Protein AF-K0VMI3-F1 (afdb_monomer)

Structure (mmCIF, N/CA/C/O backbone):
data_AF-K0VMI3-F1
#
_entry.id   AF-K0VMI3-F1
#
loop_
_atom_site.group_PDB
_atom_site.id
_atom_site.type_symbol
_atom_site.label_atom_id
_atom_site.label_alt_id
_atom_site.label_comp_id
_atom_site.label_asym_id
_atom_site.label_entity_id
_atom_site.label_seq_id
_atom_site.pdbx_PDB_ins_code
_atom_site.Cartn_x
_atom_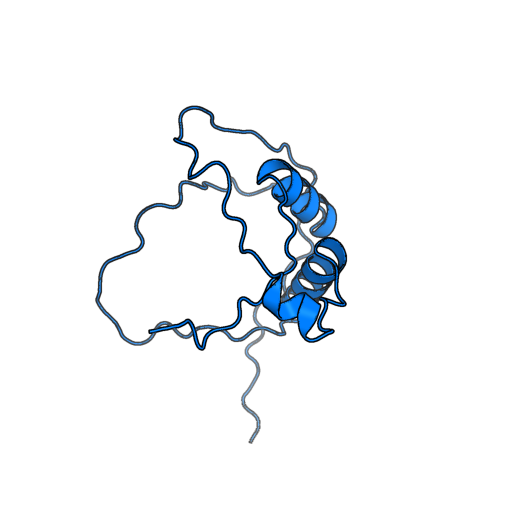site.Cartn_y
_atom_site.Cartn_z
_atom_site.occupancy
_atom_site.B_iso_or_equiv
_atom_site.auth_seq_id
_atom_site.auth_comp_id
_atom_site.auth_asym_id
_atom_site.auth_atom_id
_atom_site.pdbx_PDB_model_num
ATOM 1 N N . SER A 1 1 ? 15.970 15.485 -26.542 1.00 55.75 1 SER A N 1
ATOM 2 C CA . SER A 1 1 ? 16.052 15.307 -25.081 1.00 55.75 1 SER A CA 1
ATOM 3 C C . SER A 1 1 ? 15.133 14.154 -24.746 1.00 55.75 1 SER A C 1
ATOM 5 O O . SER A 1 1 ? 13.953 14.296 -25.027 1.00 55.75 1 SER A O 1
ATOM 7 N N . ALA A 1 2 ? 15.634 12.983 -24.350 1.00 54.59 2 ALA A N 1
ATOM 8 C CA . ALA A 1 2 ? 14.777 11.798 -24.245 1.00 54.59 2 ALA A CA 1
ATOM 9 C C . ALA A 1 2 ? 15.098 11.000 -22.974 1.00 54.59 2 ALA A C 1
ATOM 11 O O . ALA A 1 2 ? 16.172 10.425 -22.844 1.00 54.59 2 ALA A O 1
ATOM 12 N N . GLU A 1 3 ? 14.154 11.074 -22.039 1.00 67.31 3 GLU A N 1
ATOM 13 C CA . GLU A 1 3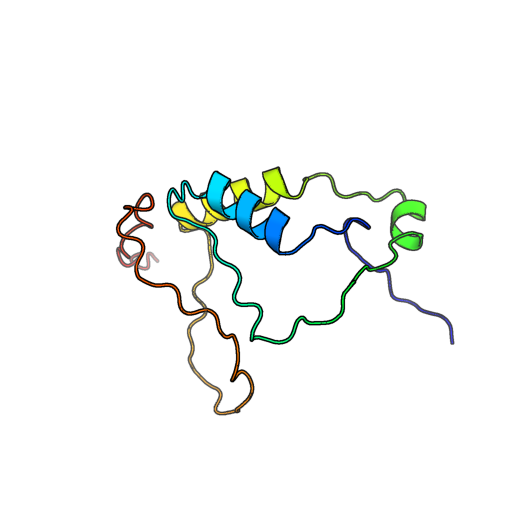 ? 13.999 10.408 -20.741 1.00 67.31 3 GLU A CA 1
ATOM 14 C C . GLU A 1 3 ? 15.011 9.311 -20.355 1.00 67.31 3 GLU A C 1
ATOM 16 O O . GLU A 1 3 ? 14.882 8.130 -20.702 1.00 67.31 3 GLU A O 1
ATOM 21 N N . SER A 1 4 ? 15.984 9.697 -19.524 1.00 84.38 4 SER A N 1
ATOM 22 C CA . SER A 1 4 ? 16.921 8.778 -18.866 1.00 84.38 4 SER A CA 1
ATOM 23 C C . SER A 1 4 ? 16.312 8.028 -17.677 1.00 84.38 4 SER A C 1
ATOM 25 O O . SER A 1 4 ? 16.844 6.990 -17.290 1.00 84.38 4 SER A O 1
ATOM 27 N N . HIS A 1 5 ? 15.205 8.504 -17.097 1.00 89.38 5 HIS A N 1
ATOM 28 C CA . HIS A 1 5 ? 14.589 7.843 -15.948 1.00 89.38 5 HIS A CA 1
ATOM 29 C C . HIS A 1 5 ? 13.810 6.581 -16.352 1.00 89.38 5 HIS A C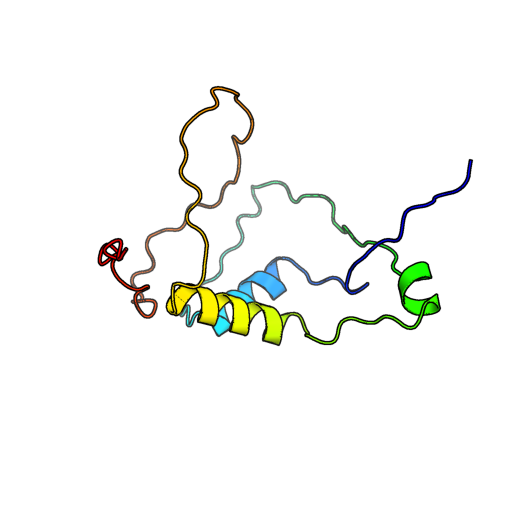 1
ATOM 31 O O . HIS A 1 5 ? 13.412 6.383 -17.507 1.00 89.38 5 HIS A O 1
ATOM 37 N N . VAL A 1 6 ? 13.623 5.696 -15.376 1.00 91.69 6 VAL A N 1
ATOM 38 C CA . VAL A 1 6 ? 12.770 4.510 -15.464 1.00 91.69 6 VAL A CA 1
ATOM 39 C C . VAL A 1 6 ? 11.803 4.583 -14.295 1.00 91.69 6 VAL A C 1
ATOM 41 O O . VAL A 1 6 ? 12.215 4.740 -13.148 1.00 91.69 6 VAL A O 1
ATOM 44 N N . ASN A 1 7 ? 10.517 4.500 -14.603 1.00 93.56 7 ASN A N 1
ATOM 45 C CA . ASN A 1 7 ? 9.463 4.413 -13.608 1.00 93.56 7 ASN A CA 1
ATOM 46 C C . ASN A 1 7 ? 9.561 3.080 -12.865 1.00 93.56 7 ASN A C 1
ATOM 48 O O . ASN A 1 7 ? 9.701 2.046 -13.511 1.00 93.56 7 ASN A O 1
ATOM 52 N N . VAL A 1 8 ? 9.465 3.101 -11.535 1.00 92.94 8 VAL A N 1
ATOM 53 C CA . VAL A 1 8 ? 9.457 1.896 -10.695 1.00 92.94 8 VAL A CA 1
ATOM 54 C C . VAL A 1 8 ? 8.133 1.831 -9.950 1.00 92.94 8 VAL A C 1
ATOM 56 O O . VAL A 1 8 ? 7.794 2.742 -9.199 1.00 92.94 8 VAL A O 1
ATOM 59 N N . GLY A 1 9 ? 7.375 0.766 -10.182 1.00 91.50 9 GLY A N 1
ATOM 60 C CA . GLY A 1 9 ? 6.057 0.557 -9.594 1.00 91.50 9 GLY A CA 1
ATOM 61 C C . GLY A 1 9 ? 5.461 -0.771 -10.046 1.00 91.50 9 GLY A C 1
ATOM 62 O O . GLY A 1 9 ? 6.088 -1.505 -10.808 1.00 91.50 9 GLY A O 1
ATOM 63 N N . SER A 1 10 ? 4.252 -1.074 -9.579 1.00 92.00 10 SER A N 1
ATOM 64 C CA . SER A 1 10 ? 3.524 -2.291 -9.956 1.00 92.00 10 SER A CA 1
ATOM 65 C C . SER A 1 10 ? 2.839 -2.203 -11.319 1.00 92.00 10 SER A C 1
ATOM 67 O O . SER A 1 10 ? 2.571 -3.232 -11.925 1.00 92.00 10 SER A O 1
ATOM 69 N N . GLY A 1 11 ? 2.530 -0.992 -11.797 1.00 90.44 11 GLY A N 1
ATOM 70 C CA . GLY A 1 11 ? 1.668 -0.807 -12.971 1.00 90.44 11 GLY A CA 1
ATOM 71 C C . GLY A 1 11 ? 0.191 -1.121 -12.708 1.00 90.44 11 GLY A C 1
ATOM 72 O O . GLY A 1 11 ? -0.600 -1.153 -13.648 1.00 90.44 11 GLY A O 1
ATOM 73 N N . GLU A 1 12 ? -0.185 -1.319 -11.444 1.00 89.50 12 GLU A N 1
ATOM 74 C CA . GLU A 1 12 ? -1.543 -1.630 -11.000 1.00 89.50 12 GLU A CA 1
ATOM 75 C C . GLU A 1 12 ? -2.052 -0.548 -10.041 1.00 89.50 12 GLU A C 1
ATOM 77 O O . GLU A 1 12 ? -1.286 -0.028 -9.228 1.00 89.50 12 GLU A O 1
ATOM 82 N N . ASP A 1 13 ? -3.353 -0.259 -10.108 1.00 90.50 13 ASP A N 1
ATOM 83 C CA . ASP A 1 13 ? -4.046 0.662 -9.204 1.00 90.50 13 ASP A CA 1
ATOM 84 C C . ASP A 1 13 ? -5.073 -0.084 -8.343 1.00 90.50 13 ASP A C 1
ATOM 86 O O . ASP A 1 13 ? -5.675 -1.071 -8.765 1.00 90.50 13 ASP A O 1
ATOM 90 N N . ILE A 1 14 ? -5.339 0.464 -7.158 1.00 92.88 14 ILE A N 1
ATOM 91 C CA . ILE A 1 14 ? -6.414 0.052 -6.253 1.00 92.88 14 ILE A CA 1
ATOM 92 C C . ILE A 1 14 ? -7.173 1.299 -5.789 1.00 92.88 14 ILE A C 1
ATOM 94 O O . ILE A 1 14 ? -6.573 2.363 -5.607 1.00 92.88 14 ILE A O 1
ATOM 98 N N . SER A 1 15 ? -8.490 1.206 -5.587 1.00 92.50 15 SER A N 1
ATOM 99 C CA . SER A 1 15 ? -9.228 2.344 -5.031 1.00 92.50 15 SER A CA 1
ATOM 100 C C . SER A 1 15 ? -8.860 2.577 -3.562 1.00 92.50 15 SER A C 1
ATOM 102 O O . SER A 1 15 ? -8.537 1.643 -2.824 1.00 92.50 15 SER A O 1
ATOM 104 N N . ILE A 1 16 ? -8.986 3.822 -3.093 1.00 91.75 16 ILE A N 1
ATOM 105 C CA . ILE A 1 16 ? -8.753 4.158 -1.680 1.00 91.75 16 ILE A CA 1
ATOM 106 C C . ILE A 1 16 ? -9.617 3.297 -0.752 1.00 91.75 16 ILE A C 1
ATOM 108 O O . ILE A 1 16 ? -9.116 2.787 0.240 1.00 91.75 16 ILE A O 1
ATOM 112 N N . LEU A 1 17 ? -10.888 3.064 -1.094 1.00 92.06 17 LEU A N 1
ATOM 113 C CA . LEU A 1 17 ? -11.783 2.249 -0.267 1.00 92.06 17 LEU A CA 1
ATOM 114 C C . LEU A 1 17 ? -11.332 0.784 -0.178 1.00 92.06 17 LEU A C 1
ATOM 116 O O . LEU A 1 17 ? -11.424 0.179 0.891 1.00 92.06 17 LEU A O 1
ATOM 120 N N . GLU A 1 18 ? -10.870 0.197 -1.281 1.00 95.38 18 GLU A N 1
ATOM 121 C CA . GLU A 1 18 ? -10.348 -1.173 -1.278 1.00 95.38 18 GLU A CA 1
ATOM 122 C C . GLU A 1 18 ? -9.051 -1.268 -0.476 1.00 95.38 18 GLU A C 1
ATOM 124 O O . GLU A 1 18 ? -8.913 -2.186 0.333 1.00 95.38 18 GLU A O 1
ATOM 129 N N . LEU A 1 19 ? -8.152 -0.288 -0.616 1.00 96.06 19 LEU A N 1
ATOM 130 C CA . LEU A 1 19 ? -6.946 -0.192 0.203 1.00 96.06 19 LEU A CA 1
ATOM 131 C C . LEU A 1 19 ? -7.288 -0.057 1.694 1.00 96.06 19 LEU A C 1
ATOM 133 O O . LEU A 1 19 ? -6.735 -0.788 2.512 1.00 96.06 19 LEU A O 1
ATOM 137 N N . THR A 1 20 ? -8.232 0.816 2.063 1.00 95.81 20 THR A N 1
ATOM 138 C CA . THR A 1 20 ? -8.682 0.969 3.455 1.00 95.81 20 THR A CA 1
ATOM 139 C C . THR A 1 20 ? -9.210 -0.353 4.002 1.00 95.81 20 THR A C 1
ATOM 141 O O . THR A 1 20 ? -8.787 -0.779 5.070 1.00 95.81 20 THR A O 1
ATOM 144 N N . ARG A 1 21 ? -10.074 -1.052 3.255 1.00 96.19 21 ARG A N 1
ATOM 145 C CA . ARG A 1 21 ? -10.605 -2.365 3.661 1.00 96.19 21 ARG A CA 1
ATOM 146 C C . ARG A 1 21 ? -9.509 -3.417 3.815 1.00 96.19 21 ARG A C 1
ATOM 148 O O . ARG A 1 21 ? -9.555 -4.206 4.759 1.00 96.19 21 ARG A O 1
ATOM 155 N N . LEU A 1 22 ? -8.536 -3.436 2.904 1.00 97.56 22 LEU A N 1
ATOM 156 C CA . LEU A 1 22 ? -7.387 -4.336 2.963 1.00 97.56 22 LEU A CA 1
ATOM 157 C C . LEU A 1 22 ? -6.579 -4.105 4.244 1.00 97.56 22 LEU A C 1
ATOM 159 O O . LEU A 1 22 ? -6.335 -5.054 4.989 1.00 97.56 22 LEU A O 1
ATOM 163 N N . VAL A 1 23 ? -6.227 -2.848 4.526 1.00 97.62 23 VAL A N 1
ATOM 164 C CA . VAL A 1 23 ? -5.494 -2.464 5.738 1.00 97.62 23 VAL A CA 1
ATOM 165 C C . VAL A 1 23 ? -6.302 -2.812 6.985 1.00 97.62 23 VAL A C 1
ATOM 167 O O . VAL A 1 23 ? -5.772 -3.490 7.860 1.00 97.62 23 VAL A O 1
ATOM 170 N N . SER A 1 24 ? -7.590 -2.447 7.050 1.00 96.81 24 SER A N 1
ATOM 171 C CA . SER A 1 24 ? -8.474 -2.772 8.179 1.00 96.81 24 SER A CA 1
ATOM 172 C C . SER A 1 24 ? -8.488 -4.268 8.489 1.00 96.81 24 SER A C 1
ATOM 174 O O . SER A 1 24 ? -8.359 -4.657 9.647 1.00 96.81 24 SER A O 1
ATOM 176 N N . LYS A 1 25 ? -8.571 -5.117 7.457 1.00 97.38 25 LYS A N 1
ATOM 177 C CA . LYS A 1 25 ? -8.509 -6.572 7.622 1.00 97.38 25 LYS A CA 1
ATOM 178 C C . LYS A 1 25 ? -7.162 -7.036 8.180 1.00 97.38 25 LYS A C 1
ATOM 180 O O . LYS A 1 25 ? -7.141 -7.905 9.044 1.00 97.38 25 LYS A O 1
ATOM 185 N N . ILE A 1 26 ? -6.055 -6.492 7.675 1.00 97.94 26 ILE A N 1
ATOM 186 C CA . ILE A 1 26 ? -4.697 -6.879 8.088 1.00 97.94 26 ILE A CA 1
ATOM 187 C C . ILE A 1 26 ? -4.424 -6.487 9.544 1.00 97.94 26 ILE A C 1
ATOM 189 O O . ILE A 1 26 ? -3.867 -7.287 10.291 1.00 97.94 26 ILE A O 1
ATOM 193 N N . VAL A 1 27 ? -4.852 -5.294 9.965 1.00 97.25 27 VAL A N 1
ATOM 194 C CA . VAL A 1 27 ? -4.609 -4.793 11.330 1.00 97.25 27 VAL A CA 1
ATOM 195 C C . VAL A 1 27 ? -5.625 -5.296 12.363 1.00 97.25 27 VAL A C 1
ATOM 197 O O . VAL A 1 27 ? -5.485 -5.006 13.549 1.00 97.25 27 VAL A O 1
ATOM 200 N N . GLY A 1 28 ? -6.656 -6.034 11.937 1.00 95.75 28 GLY A N 1
ATOM 201 C CA . GLY A 1 28 ? -7.720 -6.522 12.821 1.00 95.75 28 GLY A CA 1
ATOM 202 C C . GLY A 1 28 ? -8.687 -5.429 13.288 1.00 95.75 28 GLY A C 1
ATOM 203 O O . GLY A 1 28 ? -9.170 -5.472 14.416 1.00 95.75 28 GLY A O 1
ATOM 204 N N . PHE A 1 29 ? -8.956 -4.425 12.451 1.00 95.12 29 PHE A N 1
ATOM 205 C CA . PHE A 1 29 ? -9.942 -3.388 12.748 1.00 95.12 29 PHE A CA 1
ATOM 206 C C . PHE A 1 29 ? -11.368 -3.915 12.535 1.00 95.12 29 PHE A C 1
ATOM 208 O O . PHE A 1 29 ? -11.741 -4.277 11.420 1.00 95.12 29 PHE A O 1
ATOM 215 N N . GLU A 1 30 ? -12.166 -3.913 13.602 1.00 93.50 30 GLU A N 1
ATOM 216 C CA . GLU A 1 30 ? -13.559 -4.396 13.610 1.00 93.50 30 GLU A CA 1
ATOM 217 C C . GLU A 1 30 ? -14.606 -3.267 13.569 1.00 93.50 30 GLU A C 1
ATOM 219 O O . GLU A 1 30 ? -15.804 -3.524 13.666 1.00 93.50 30 GLU A O 1
ATOM 224 N N . GLY A 1 31 ? -14.173 -2.007 13.464 1.00 92.25 31 GLY A N 1
ATOM 225 C CA . GLY A 1 31 ? -15.081 -0.863 13.374 1.00 92.25 31 GLY A CA 1
ATOM 226 C C . GLY A 1 31 ? -15.676 -0.663 11.976 1.00 92.25 31 GLY A C 1
ATOM 227 O O . GLY A 1 31 ? -15.353 -1.369 11.018 1.00 92.25 31 GLY A O 1
ATOM 228 N N . GLU A 1 32 ? -16.534 0.348 11.846 1.00 93.75 32 GLU A N 1
ATOM 229 C CA . GLU A 1 32 ? -17.142 0.722 10.569 1.00 93.75 32 GLU A CA 1
ATOM 230 C C . GLU A 1 32 ? -16.234 1.663 9.762 1.00 93.75 32 GLU A C 1
ATOM 232 O O . GLU A 1 32 ? -15.623 2.584 10.304 1.00 93.75 32 GLU A O 1
ATOM 237 N N . ILE A 1 33 ? -16.160 1.443 8.446 1.00 92.12 33 ILE A N 1
ATOM 238 C CA . ILE A 1 33 ? -15.488 2.349 7.507 1.00 92.12 33 ILE A CA 1
ATOM 239 C C . ILE A 1 33 ? -16.545 3.271 6.894 1.00 92.12 33 ILE A C 1
ATOM 241 O O . ILE A 1 33 ? -17.289 2.858 6.002 1.00 92.12 33 ILE A O 1
ATOM 245 N N . THR A 1 34 ? -16.580 4.529 7.330 1.00 92.31 34 THR A N 1
ATOM 246 C CA . THR A 1 34 ? -17.471 5.564 6.784 1.00 92.31 34 THR A CA 1
ATOM 247 C C . THR A 1 34 ? -16.732 6.477 5.806 1.00 92.31 34 THR A C 1
ATOM 249 O O . THR A 1 34 ? -15.557 6.786 6.001 1.00 92.31 34 THR A O 1
ATOM 252 N N . ARG A 1 35 ? -17.420 6.947 4.760 1.00 88.25 35 ARG A N 1
ATOM 253 C CA . ARG A 1 35 ? -16.881 7.921 3.795 1.00 88.25 35 ARG A CA 1
ATOM 254 C C . ARG A 1 35 ? -17.534 9.276 4.030 1.00 88.25 35 ARG A C 1
ATOM 256 O O . ARG A 1 35 ? -18.757 9.369 3.986 1.00 88.25 35 ARG A O 1
ATOM 263 N N . ASP A 1 36 ? -16.728 10.310 4.230 1.00 88.81 36 ASP A N 1
ATOM 264 C CA . ASP A 1 36 ? -17.213 11.687 4.266 1.00 88.81 36 ASP A CA 1
ATOM 265 C C . ASP A 1 36 ? -17.172 12.283 2.854 1.00 88.81 36 ASP A C 1
ATOM 267 O O . ASP A 1 36 ? -16.127 12.724 2.380 1.00 88.81 36 ASP A O 1
ATOM 271 N N . LEU A 1 37 ? -18.319 12.260 2.172 1.00 88.38 37 LEU A N 1
ATOM 272 C CA . LEU A 1 37 ? -18.458 12.769 0.803 1.00 88.38 37 LEU A CA 1
ATOM 273 C C . LEU A 1 37 ? -18.519 14.303 0.728 1.00 88.38 37 LEU A C 1
ATOM 275 O O . LEU A 1 37 ? -18.615 14.848 -0.369 1.00 88.38 37 LEU A O 1
ATOM 279 N N . SER A 1 38 ? -18.490 15.009 1.865 1.00 91.94 38 SER A N 1
ATOM 280 C CA . SER A 1 38 ? -18.372 16.472 1.867 1.00 91.94 38 SER A CA 1
ATOM 281 C C . SER A 1 38 ? -16.951 16.939 1.534 1.00 91.94 38 SER A C 1
ATOM 283 O O . SER A 1 38 ? -16.756 18.088 1.133 1.00 91.94 38 SER A O 1
ATOM 285 N N . LYS A 1 39 ? -15.960 16.048 1.668 1.00 86.25 39 LYS A N 1
ATOM 286 C CA . LYS A 1 39 ? -14.555 16.327 1.374 1.00 86.25 39 LYS A CA 1
ATOM 287 C C . LYS A 1 39 ? -14.252 16.058 -0.103 1.00 86.25 39 LYS A C 1
ATOM 289 O O . LYS A 1 39 ? -14.744 15.069 -0.648 1.00 86.25 39 LYS A O 1
ATOM 294 N N . PRO A 1 40 ? -13.460 16.917 -0.770 1.00 85.00 40 PRO A N 1
ATOM 295 C CA . PRO A 1 40 ? -13.146 16.736 -2.180 1.00 85.00 40 PRO A CA 1
ATOM 296 C C . PRO A 1 40 ? -12.263 15.503 -2.389 1.00 85.00 40 PRO A C 1
ATOM 298 O O . PRO A 1 40 ? -11.264 15.314 -1.693 1.00 85.00 40 PRO A O 1
ATOM 301 N N . ASP A 1 41 ? -12.600 14.696 -3.392 1.00 83.19 41 ASP A N 1
ATOM 302 C CA . ASP A 1 41 ? -11.709 13.645 -3.876 1.00 83.19 41 ASP A CA 1
ATOM 303 C C . ASP A 1 41 ? -10.525 14.261 -4.646 1.00 83.19 41 ASP A C 1
ATOM 305 O O . ASP A 1 41 ? -10.653 15.279 -5.334 1.00 83.19 41 ASP A O 1
ATOM 309 N N . GLY A 1 42 ? -9.352 13.629 -4.536 1.00 81.00 42 GLY A N 1
ATOM 310 C CA . GLY A 1 42 ? -8.175 13.970 -5.338 1.00 81.00 42 GLY A CA 1
ATOM 311 C C . GLY A 1 42 ? -8.299 13.516 -6.800 1.00 81.00 42 GLY A C 1
ATOM 312 O O . GLY A 1 42 ? -9.369 13.144 -7.278 1.00 81.00 42 GLY A O 1
ATOM 313 N N . THR A 1 43 ? -7.183 13.506 -7.537 1.00 76.00 43 THR A N 1
ATOM 314 C CA . THR A 1 43 ? -7.177 13.033 -8.931 1.00 76.00 43 THR A CA 1
ATOM 315 C C . THR A 1 43 ? -7.683 11.581 -9.019 1.00 76.00 43 THR A C 1
ATOM 317 O O . THR A 1 43 ? -7.110 10.720 -8.350 1.00 76.00 43 THR A O 1
ATOM 320 N N . PRO A 1 44 ? -8.679 11.267 -9.877 1.00 75.62 44 PRO A N 1
ATOM 321 C CA . PRO A 1 44 ? -9.321 9.946 -9.921 1.00 75.62 44 PRO A CA 1
ATOM 322 C C . PRO A 1 44 ? -8.390 8.763 -10.211 1.00 75.62 44 PRO A C 1
ATOM 324 O O . PRO A 1 44 ? -8.725 7.622 -9.901 1.00 75.62 44 PRO A O 1
ATOM 327 N N . ARG A 1 45 ? -7.238 9.015 -10.843 1.00 78.00 45 ARG A N 1
ATOM 328 C CA . ARG A 1 45 ? -6.222 8.004 -11.134 1.00 78.00 45 ARG A CA 1
ATOM 329 C C . ARG A 1 45 ? -4.828 8.611 -11.067 1.00 78.00 45 ARG A C 1
ATOM 331 O O . ARG A 1 45 ? -4.587 9.666 -11.653 1.00 78.00 45 ARG A O 1
ATOM 338 N N . LYS A 1 46 ? -3.903 7.915 -10.410 1.00 77.19 46 LYS A N 1
ATOM 339 C CA . LYS A 1 46 ? -2.481 8.266 -10.371 1.00 77.19 46 LYS A CA 1
ATOM 340 C C . LYS A 1 46 ? -1.642 7.025 -10.679 1.00 77.19 46 LYS A C 1
ATOM 342 O O . LYS A 1 46 ? -0.943 6.513 -9.815 1.00 77.19 46 LYS A O 1
ATOM 347 N N . LEU A 1 47 ? -1.733 6.577 -11.931 1.00 83.06 47 LEU A N 1
ATOM 348 C CA . LEU A 1 47 ? -1.025 5.404 -12.433 1.00 83.06 47 LEU A CA 1
ATOM 349 C C . LEU A 1 47 ? 0.279 5.805 -13.113 1.00 83.06 47 LEU A C 1
ATOM 351 O O . LEU A 1 47 ? 0.301 6.703 -13.956 1.00 83.06 47 LEU A O 1
ATOM 355 N N . LEU A 1 48 ? 1.352 5.096 -12.785 1.00 83.19 48 LEU A N 1
ATOM 356 C CA . LEU A 1 48 ? 2.643 5.235 -13.441 1.00 83.19 48 LEU A CA 1
ATOM 357 C C . LEU A 1 48 ? 2.775 4.154 -14.525 1.00 83.19 48 LEU A C 1
ATOM 359 O O . LEU A 1 48 ? 2.653 2.972 -14.211 1.00 83.19 48 LEU A O 1
ATOM 363 N N . SER A 1 49 ? 3.044 4.525 -15.785 1.00 88.31 49 SER A N 1
ATOM 364 C CA . SER A 1 49 ? 3.401 3.518 -16.802 1.00 88.31 49 SER A CA 1
ATOM 365 C C . SER A 1 49 ? 4.753 2.899 -16.447 1.00 88.31 49 SER A C 1
ATOM 367 O O . SER A 1 49 ? 5.727 3.612 -16.191 1.00 88.31 49 SER A O 1
ATOM 369 N N . VAL A 1 50 ? 4.805 1.569 -16.452 1.00 92.00 50 VAL A N 1
ATOM 370 C CA . VAL A 1 50 ? 5.990 0.757 -16.142 1.00 92.00 50 VAL A CA 1
ATOM 371 C C . VAL A 1 50 ? 6.436 -0.079 -17.345 1.00 92.00 50 VAL A C 1
ATOM 373 O O . VAL A 1 50 ? 7.232 -1.001 -17.200 1.00 92.00 50 VAL A O 1
ATOM 376 N N . ASP A 1 51 ? 5.988 0.269 -18.556 1.00 91.81 51 ASP A N 1
ATOM 377 C CA . ASP A 1 51 ? 6.266 -0.499 -19.781 1.00 91.81 51 ASP A CA 1
ATOM 378 C C . ASP A 1 51 ? 7.773 -0.665 -20.023 1.00 91.81 51 ASP A C 1
ATOM 380 O O . ASP A 1 51 ? 8.258 -1.754 -20.328 1.00 91.81 51 ASP A O 1
ATOM 384 N N . LYS A 1 52 ? 8.541 0.409 -19.794 1.00 92.38 52 LYS A N 1
ATOM 385 C CA . LYS A 1 52 ? 10.009 0.398 -19.885 1.00 92.38 52 LYS A CA 1
ATOM 386 C C . LYS A 1 52 ? 10.642 -0.544 -18.857 1.00 92.38 52 LYS A C 1
ATOM 388 O O . LYS A 1 52 ? 11.625 -1.200 -19.172 1.00 92.38 52 LYS A O 1
ATOM 393 N N . LEU A 1 53 ? 10.092 -0.619 -17.646 1.00 94.12 53 LEU A N 1
ATOM 394 C CA . LEU A 1 53 ? 10.594 -1.483 -16.576 1.00 94.12 53 LEU A CA 1
ATOM 395 C C . LEU A 1 53 ? 10.294 -2.962 -16.863 1.00 94.12 53 LEU A C 1
ATOM 397 O O . LEU A 1 53 ? 11.179 -3.805 -16.723 1.00 94.12 53 LEU A O 1
ATOM 401 N N . HIS A 1 54 ? 9.087 -3.262 -17.348 1.00 92.56 54 HIS A N 1
ATOM 402 C CA . HIS A 1 54 ? 8.701 -4.608 -17.776 1.00 92.56 54 HIS A CA 1
ATOM 403 C C . HIS A 1 54 ? 9.527 -5.088 -18.974 1.00 92.56 54 HIS A C 1
ATOM 405 O O . HIS A 1 54 ? 9.967 -6.236 -18.995 1.00 92.56 54 HIS A O 1
ATOM 411 N N . ALA A 1 55 ? 9.812 -4.209 -19.941 1.00 93.81 55 ALA A N 1
ATOM 412 C CA . ALA A 1 55 ? 10.678 -4.524 -21.079 1.00 93.81 55 ALA A CA 1
ATOM 413 C C . ALA A 1 55 ? 12.123 -4.863 -20.664 1.00 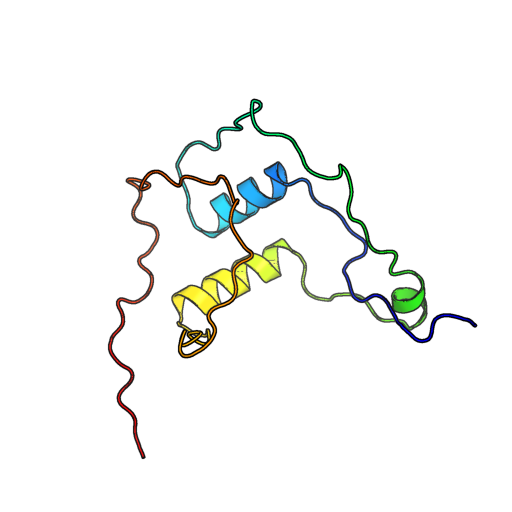93.81 55 ALA A C 1
ATOM 415 O O . ALA A 1 55 ? 12.806 -5.605 -21.366 1.00 93.81 55 ALA A O 1
ATOM 416 N N . LEU A 1 56 ? 12.580 -4.363 -19.511 1.00 95.06 56 LEU A N 1
ATOM 417 C CA . LEU A 1 56 ? 13.866 -4.730 -18.906 1.00 95.06 56 LEU A CA 1
ATOM 418 C C . LEU A 1 56 ? 13.814 -6.071 -18.148 1.00 95.06 56 LEU A C 1
ATOM 420 O O . LEU A 1 56 ? 14.811 -6.476 -17.554 1.00 95.06 56 LEU A O 1
ATOM 424 N N . GLY A 1 57 ? 12.672 -6.767 -18.157 1.00 95.69 57 GLY A N 1
ATOM 425 C CA . GLY A 1 57 ? 12.483 -8.062 -17.501 1.00 95.69 57 GLY A CA 1
ATOM 426 C C . GLY A 1 57 ? 12.260 -7.973 -15.991 1.00 95.69 57 GLY A C 1
ATOM 427 O O . GLY A 1 57 ? 12.298 -8.996 -15.308 1.00 95.69 57 GLY A O 1
ATOM 428 N N . TRP A 1 58 ? 12.038 -6.771 -15.452 1.00 95.38 58 TRP A N 1
ATOM 429 C CA . TRP A 1 58 ? 11.745 -6.588 -14.036 1.00 95.38 58 TRP A CA 1
ATOM 430 C C . TRP A 1 58 ? 10.237 -6.574 -13.789 1.00 95.38 58 TRP A C 1
ATOM 432 O O . TRP A 1 58 ? 9.479 -5.950 -14.526 1.00 95.38 58 TRP A O 1
ATOM 442 N N . SER A 1 59 ? 9.812 -7.234 -12.715 1.00 93.19 59 SER A N 1
ATOM 443 C CA . SER A 1 59 ? 8.450 -7.181 -12.178 1.00 93.19 59 SER A CA 1
ATOM 444 C C . SER A 1 59 ? 8.502 -7.237 -10.646 1.00 93.19 59 SER A C 1
ATOM 446 O O . SER A 1 59 ? 9.442 -7.829 -10.091 1.00 93.19 59 SER A O 1
ATOM 448 N N . PRO A 1 60 ? 7.538 -6.616 -9.939 1.00 93.94 60 PRO A N 1
ATOM 449 C CA . PRO A 1 60 ? 7.458 -6.734 -8.490 1.00 93.94 60 PRO A CA 1
ATOM 450 C C . PRO A 1 60 ? 7.180 -8.192 -8.107 1.00 93.94 60 PRO A C 1
ATOM 452 O O . PRO A 1 60 ? 6.403 -8.884 -8.760 1.00 93.94 60 PRO A O 1
ATOM 455 N N . LYS A 1 61 ? 7.825 -8.662 -7.037 1.00 95.88 61 LYS A N 1
ATOM 456 C CA . LYS A 1 61 ? 7.650 -10.035 -6.530 1.00 95.88 61 LYS A CA 1
ATOM 457 C C . LYS A 1 61 ? 6.688 -10.137 -5.353 1.00 95.88 61 LYS A C 1
ATOM 459 O O . LYS A 1 61 ? 6.238 -11.232 -5.052 1.00 95.88 61 LYS A O 1
ATOM 464 N N . ILE A 1 62 ? 6.445 -9.013 -4.687 1.00 96.06 62 ILE A N 1
ATOM 465 C CA . ILE A 1 62 ? 5.616 -8.902 -3.491 1.00 96.06 62 ILE A CA 1
ATOM 466 C C . ILE A 1 62 ? 4.341 -8.188 -3.917 1.00 96.06 62 ILE A C 1
ATOM 468 O O . ILE A 1 62 ? 4.415 -7.090 -4.480 1.00 96.06 62 ILE A O 1
ATOM 472 N N . ASP A 1 63 ? 3.191 -8.809 -3.673 1.00 95.75 63 ASP A N 1
ATOM 473 C CA . ASP A 1 63 ? 1.903 -8.173 -3.939 1.00 95.75 63 ASP A CA 1
ATOM 474 C C . ASP A 1 63 ? 1.538 -7.153 -2.843 1.00 95.75 63 ASP A C 1
ATOM 476 O O . ASP A 1 63 ? 2.146 -7.097 -1.770 1.00 95.75 63 ASP A O 1
ATOM 480 N N . LEU A 1 64 ? 0.535 -6.310 -3.103 1.00 96.38 64 LEU A N 1
ATOM 481 C CA . LEU A 1 64 ? 0.143 -5.258 -2.160 1.00 96.38 64 LEU A CA 1
ATOM 482 C C . LEU A 1 64 ? -0.297 -5.817 -0.796 1.00 96.38 64 LEU A C 1
ATOM 484 O O . LEU A 1 64 ? -0.015 -5.216 0.238 1.00 96.38 64 LEU A O 1
ATOM 488 N N . LYS A 1 65 ? -1.002 -6.950 -0.769 1.00 97.06 65 LYS A N 1
ATOM 489 C CA . LYS A 1 65 ? -1.521 -7.538 0.469 1.00 97.06 65 LYS A CA 1
ATOM 490 C C . LYS A 1 65 ? -0.388 -8.114 1.313 1.00 97.06 65 LYS A C 1
ATOM 492 O O . LYS A 1 65 ? -0.375 -7.886 2.521 1.00 97.06 65 LYS A O 1
ATOM 497 N N . GLU A 1 66 ? 0.524 -8.851 0.690 1.00 97.88 66 GLU A N 1
ATOM 498 C CA . GLU A 1 66 ? 1.732 -9.387 1.314 1.00 97.88 66 GLU A CA 1
ATOM 499 C C . GLU A 1 66 ? 2.595 -8.246 1.858 1.00 97.88 66 GLU A C 1
ATOM 501 O O . GLU A 1 66 ? 2.910 -8.230 3.046 1.00 97.88 66 GLU A O 1
ATOM 506 N N . GLY A 1 67 ? 2.864 -7.226 1.038 1.00 97.38 67 GLY A N 1
ATOM 507 C CA . GLY A 1 67 ? 3.663 -6.070 1.440 1.00 97.38 67 GLY A CA 1
ATOM 508 C C . GLY A 1 67 ? 3.070 -5.300 2.624 1.00 97.38 67 GLY A C 1
ATOM 509 O O . GLY A 1 67 ? 3.798 -4.931 3.543 1.00 97.38 67 GLY A O 1
ATOM 510 N N . VAL A 1 68 ? 1.748 -5.087 2.654 1.00 97.94 68 VAL A N 1
ATOM 511 C CA . VAL A 1 68 ? 1.078 -4.416 3.785 1.00 97.94 68 VAL A CA 1
ATOM 512 C C . VAL A 1 68 ? 1.104 -5.283 5.049 1.00 97.94 68 VAL A C 1
ATOM 514 O O . VAL A 1 68 ? 1.312 -4.754 6.141 1.00 97.94 68 VAL A O 1
ATOM 517 N N . ALA A 1 69 ? 0.917 -6.601 4.929 1.00 98.12 69 ALA A N 1
ATOM 518 C CA . ALA A 1 69 ? 0.988 -7.514 6.070 1.00 98.12 69 ALA A CA 1
ATOM 519 C C . ALA A 1 69 ? 2.396 -7.555 6.680 1.00 98.12 69 ALA A C 1
ATOM 521 O O . ALA A 1 69 ? 2.545 -7.482 7.902 1.00 98.12 69 ALA A O 1
ATOM 522 N N . ASP A 1 70 ? 3.419 -7.599 5.833 1.00 97.75 70 ASP A N 1
ATOM 523 C CA . ASP A 1 70 ? 4.817 -7.582 6.246 1.00 97.75 70 ASP A CA 1
ATOM 524 C C . ASP A 1 70 ? 5.211 -6.243 6.872 1.00 97.75 70 ASP A C 1
ATOM 526 O O . ASP A 1 70 ? 5.850 -6.226 7.923 1.00 97.75 70 ASP A O 1
ATOM 530 N N . ALA A 1 71 ? 4.768 -5.121 6.295 1.00 96.69 71 ALA A N 1
ATOM 531 C CA . ALA A 1 71 ? 4.971 -3.799 6.882 1.00 96.69 71 ALA A CA 1
ATOM 532 C C . ALA A 1 71 ? 4.310 -3.683 8.265 1.00 96.69 71 ALA A C 1
ATOM 534 O O . ALA A 1 71 ? 4.916 -3.160 9.200 1.00 96.69 71 ALA A O 1
ATOM 535 N N . TYR A 1 72 ? 3.092 -4.212 8.427 1.00 97.38 72 TYR A N 1
ATOM 536 C CA . TYR A 1 72 ? 2.415 -4.227 9.722 1.00 97.38 72 TYR A CA 1
ATOM 537 C C . TYR A 1 72 ? 3.138 -5.116 10.744 1.00 97.38 72 TYR A C 1
ATOM 539 O O . TYR A 1 72 ? 3.298 -4.718 11.897 1.00 97.38 72 TYR A O 1
ATOM 547 N N . ARG A 1 73 ? 3.645 -6.284 10.328 1.00 97.38 73 ARG A N 1
ATOM 548 C CA . ARG A 1 73 ? 4.489 -7.138 11.179 1.00 97.38 73 ARG A CA 1
ATOM 549 C C . ARG A 1 73 ? 5.766 -6.409 11.606 1.00 97.38 73 ARG A C 1
ATOM 551 O O . ARG A 1 73 ? 6.050 -6.358 12.796 1.00 97.38 73 ARG A O 1
ATOM 558 N N . SER A 1 74 ? 6.468 -5.781 10.662 1.00 96.31 74 SER A N 1
ATOM 559 C CA . SER A 1 74 ? 7.662 -4.960 10.913 1.00 96.31 74 SER A CA 1
ATOM 560 C C . SER A 1 74 ? 7.380 -3.859 11.940 1.00 96.31 74 SER A C 1
ATOM 562 O O . SER A 1 74 ? 8.163 -3.645 12.861 1.00 96.31 74 SER A O 1
ATOM 564 N N . PHE A 1 75 ? 6.228 -3.191 11.825 1.00 95.81 75 PHE A N 1
ATOM 565 C CA . PHE A 1 75 ? 5.778 -2.189 12.789 1.00 95.81 75 PHE A CA 1
ATOM 566 C C . PHE A 1 75 ? 5.566 -2.777 14.194 1.00 95.81 75 PHE A C 1
ATOM 568 O O . PHE A 1 75 ? 6.066 -2.217 15.168 1.00 95.81 75 PHE A O 1
ATOM 575 N N . LEU A 1 76 ? 4.881 -3.921 14.313 1.00 94.69 76 LEU A N 1
ATOM 576 C CA . LEU A 1 76 ? 4.672 -4.601 15.600 1.00 94.69 76 LEU A CA 1
ATOM 577 C C . LEU A 1 76 ? 5.980 -5.096 16.238 1.00 94.69 76 LEU A C 1
ATOM 579 O O . LEU A 1 76 ? 6.079 -5.152 17.461 1.00 94.69 76 LEU A O 1
ATOM 583 N N . GLU A 1 77 ? 6.972 -5.447 15.424 1.00 95.75 77 GLU A N 1
ATOM 584 C CA . GLU A 1 77 ? 8.302 -5.882 15.867 1.00 95.75 77 GLU A CA 1
ATOM 585 C C . GLU A 1 77 ? 9.235 -4.706 16.212 1.00 95.75 77 GLU A C 1
ATOM 587 O O . GLU A 1 77 ? 10.329 -4.921 16.729 1.00 95.75 77 GLU A O 1
ATOM 592 N N . GLY A 1 78 ? 8.820 -3.457 15.961 1.00 93.88 78 GLY A N 1
ATOM 593 C CA . GLY A 1 78 ? 9.656 -2.274 16.188 1.00 93.88 78 GLY A CA 1
ATOM 594 C C . GLY A 1 78 ? 10.755 -2.080 15.137 1.00 93.88 78 GLY A C 1
ATOM 595 O O . GLY A 1 78 ? 11.705 -1.334 15.357 1.00 93.88 78 GLY A O 1
ATOM 596 N N . HIS A 1 79 ? 10.642 -2.733 13.980 1.00 93.50 79 HIS A N 1
ATOM 597 C CA . HIS A 1 79 ? 11.579 -2.627 12.862 1.00 93.50 79 HIS A CA 1
ATOM 598 C C . HIS A 1 79 ? 11.280 -1.387 12.006 1.00 93.50 79 HIS A C 1
ATOM 600 O O . HIS A 1 79 ? 10.946 -1.482 10.823 1.00 93.50 79 HIS A O 1
ATOM 606 N N . TYR A 1 80 ? 11.357 -0.206 12.613 1.00 86.56 80 TYR A N 1
ATOM 607 C CA . TYR A 1 80 ? 11.240 1.071 11.920 1.00 86.56 80 TYR A CA 1
ATOM 608 C C . TYR A 1 80 ? 12.159 2.107 12.572 1.00 86.56 80 TYR A C 1
ATOM 610 O O . TYR A 1 80 ? 12.482 2.023 13.755 1.00 86.56 80 TYR A O 1
ATOM 618 N N . LEU A 1 81 ? 12.627 3.074 11.783 1.00 86.06 81 LEU A N 1
ATOM 619 C CA . LEU A 1 81 ? 13.438 4.171 12.303 1.00 86.06 81 LEU A CA 1
ATOM 620 C C . LEU A 1 81 ? 12.512 5.265 12.829 1.00 86.06 81 LEU A C 1
ATOM 622 O O . LEU A 1 81 ? 11.674 5.779 12.087 1.00 86.06 81 LEU A O 1
ATOM 626 N N . GLU A 1 82 ? 12.695 5.647 14.090 1.00 81.44 82 GLU A N 1
ATOM 627 C CA . GLU A 1 82 ? 12.076 6.856 14.619 1.00 81.44 82 GLU A CA 1
ATOM 628 C C . GLU A 1 82 ? 12.707 8.067 13.932 1.00 81.44 82 GLU A C 1
ATOM 630 O O . GLU A 1 82 ? 13.927 8.263 13.934 1.00 81.44 82 GLU A O 1
ATOM 635 N N . ARG A 1 83 ? 11.872 8.897 13.310 1.00 76.94 83 ARG A N 1
ATOM 636 C CA . ARG A 1 83 ? 12.334 10.168 12.760 1.00 76.94 83 ARG A CA 1
ATOM 637 C C . ARG A 1 83 ? 12.409 11.176 13.905 1.00 76.94 83 ARG A C 1
ATOM 639 O O . ARG A 1 83 ? 11.401 11.794 14.243 1.00 76.94 83 ARG A O 1
ATOM 646 N N . ASN A 1 84 ? 13.599 11.353 14.478 1.00 68.69 84 ASN A N 1
ATOM 647 C CA . ASN A 1 84 ? 13.863 12.398 15.470 1.00 68.69 84 ASN A CA 1
ATOM 648 C C . ASN A 1 84 ? 13.622 13.772 14.831 1.00 68.69 84 ASN A C 1
ATOM 650 O O . ASN A 1 84 ? 14.311 14.157 13.887 1.00 68.69 84 ASN A O 1
ATOM 654 N N . ASN A 1 85 ? 12.619 14.499 15.319 1.00 56.66 85 ASN A N 1
ATOM 655 C CA . ASN A 1 85 ? 12.205 15.779 14.751 1.00 56.66 85 ASN A CA 1
ATOM 656 C C . ASN A 1 85 ? 13.028 16.942 15.327 1.00 56.66 85 ASN A C 1
ATOM 658 O O . ASN A 1 85 ? 12.476 17.901 15.862 1.00 56.66 85 ASN A O 1
ATOM 662 N N . GLU A 1 86 ? 14.355 16.847 15.240 1.00 53.47 86 GLU A N 1
ATOM 663 C CA . GLU A 1 86 ? 15.241 17.956 15.581 1.00 53.47 86 GLU A CA 1
ATOM 664 C C . GLU A 1 86 ? 15.679 18.679 14.303 1.00 53.47 86 GLU A C 1
ATOM 666 O O . GLU A 1 86 ? 16.468 18.169 13.511 1.00 53.47 86 GLU A O 1
ATOM 671 N N . THR A 1 87 ? 15.203 19.923 14.177 1.00 43.31 87 THR A N 1
ATOM 672 C CA . THR A 1 87 ? 15.580 20.979 13.214 1.00 43.31 87 THR A CA 1
ATOM 673 C C . THR A 1 87 ? 14.728 21.093 11.944 1.00 43.31 87 THR A C 1
ATOM 675 O O . THR A 1 87 ? 14.864 20.319 11.003 1.00 43.31 87 THR A O 1
ATOM 678 N N . GLY A 1 88 ? 13.933 22.171 11.876 1.00 39.31 88 GLY A N 1
ATOM 679 C CA . GLY A 1 88 ? 13.439 22.720 10.611 1.00 39.31 88 GLY A CA 1
ATOM 680 C C . GLY A 1 88 ? 12.094 23.435 10.703 1.00 39.31 88 GLY A C 1
ATOM 681 O O . GLY A 1 88 ? 11.089 22.886 10.267 1.00 39.31 88 GLY A O 1
ATOM 682 N N . SER A 1 89 ? 12.073 24.667 11.227 1.00 43.94 89 SER A N 1
ATOM 683 C CA . SER A 1 89 ? 11.003 25.626 10.917 1.00 43.94 89 SER A CA 1
ATOM 684 C C 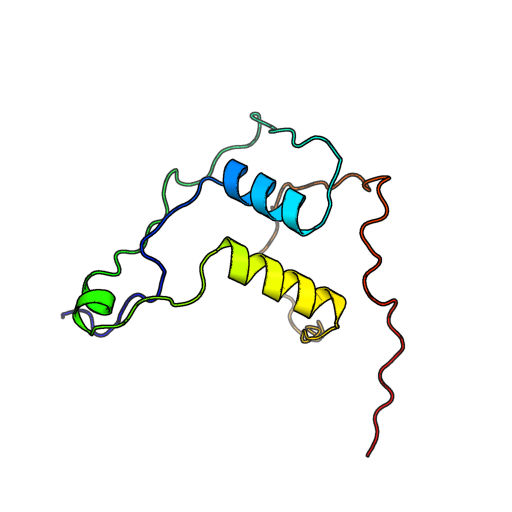. SER A 1 89 ? 10.864 25.745 9.402 1.00 43.94 89 SER A C 1
ATOM 686 O O . SER A 1 89 ? 11.802 26.148 8.718 1.00 43.94 89 SER A O 1
ATOM 688 N N . GLY A 1 90 ? 9.690 25.403 8.899 1.00 37.50 90 GLY A N 1
ATOM 689 C CA . GLY A 1 90 ? 9.339 25.493 7.495 1.00 37.50 90 GLY A CA 1
ATOM 690 C C . GLY A 1 90 ? 7.968 24.879 7.330 1.00 37.50 90 GLY A C 1
ATOM 691 O O . GLY A 1 90 ? 7.847 23.665 7.189 1.00 37.50 90 GLY A O 1
ATOM 692 N N . ASP A 1 91 ? 6.946 25.725 7.434 1.00 44.72 91 ASP A N 1
ATOM 693 C CA . ASP A 1 91 ? 5.576 25.412 7.050 1.00 44.72 91 ASP A CA 1
ATOM 694 C C . ASP A 1 91 ? 5.546 24.584 5.763 1.00 44.72 91 ASP A C 1
ATOM 696 O O . ASP A 1 91 ? 6.297 24.890 4.838 1.00 44.72 91 ASP A O 1
ATOM 700 N N . LEU A 1 92 ? 4.678 23.563 5.743 1.00 41.22 92 LEU A N 1
ATOM 701 C CA . LEU A 1 92 ? 3.977 22.964 4.592 1.00 41.22 92 LEU A CA 1
ATOM 702 C C . LEU A 1 92 ? 3.730 21.462 4.829 1.00 41.22 92 LEU A C 1
ATOM 704 O O . LEU A 1 92 ? 4.339 20.654 4.148 1.00 41.22 92 LEU A O 1
ATOM 708 N N . ILE A 1 93 ? 2.832 21.096 5.759 1.00 36.75 93 ILE A N 1
ATOM 709 C CA . ILE A 1 93 ? 1.750 20.100 5.552 1.00 36.75 93 ILE A CA 1
ATOM 710 C C . ILE A 1 93 ? 0.643 20.412 6.579 1.00 36.75 93 ILE A C 1
ATOM 712 O O . ILE A 1 93 ? 0.534 19.785 7.629 1.00 36.75 93 ILE A O 1
ATOM 716 N N . SER A 1 94 ? -0.172 21.427 6.293 1.00 43.50 94 SER A N 1
ATOM 717 C CA . SER A 1 94 ? -1.544 21.466 6.806 1.00 43.50 94 SER A CA 1
ATOM 718 C C . SER A 1 94 ? -2.411 20.706 5.807 1.00 43.50 94 SER A C 1
ATOM 720 O O . SER A 1 94 ? -2.202 20.841 4.604 1.00 43.50 94 SER A O 1
ATOM 722 N N . GLN A 1 95 ? -3.388 19.963 6.323 1.00 42.31 95 GLN A N 1
ATOM 723 C CA . GLN A 1 95 ? -4.386 19.147 5.620 1.00 42.31 95 GLN A CA 1
ATOM 724 C C . GLN A 1 95 ? -3.985 17.693 5.321 1.00 42.31 95 GLN A C 1
ATOM 726 O O . GLN A 1 95 ? -3.602 17.319 4.217 1.00 42.31 95 GLN A O 1
ATOM 731 N N . SER A 1 96 ? -4.251 16.828 6.301 1.00 37.53 96 SER A N 1
ATOM 732 C CA . SER A 1 96 ? -4.966 15.588 6.003 1.00 37.53 96 SER A CA 1
ATOM 733 C C . SER A 1 96 ? -6.075 15.393 7.030 1.00 37.53 96 SER A C 1
ATOM 735 O O . SER A 1 96 ? -5.846 15.179 8.218 1.00 37.53 96 SER A O 1
ATOM 737 N N . ASP A 1 97 ? -7.278 15.503 6.499 1.00 37.47 97 ASP A N 1
ATOM 738 C CA . ASP A 1 97 ? -8.616 15.531 7.071 1.00 37.47 97 ASP A CA 1
ATOM 739 C C . ASP A 1 97 ? -9.092 14.221 7.737 1.00 37.47 97 ASP A C 1
ATOM 741 O O . ASP A 1 97 ? -10.284 13.901 7.734 1.00 37.47 97 ASP A O 1
ATOM 745 N N . ILE A 1 98 ? -8.180 13.427 8.296 1.00 39.06 98 ILE A N 1
ATOM 746 C CA . ILE A 1 98 ? -8.508 12.115 8.859 1.00 39.06 98 ILE A CA 1
ATOM 747 C C . ILE A 1 98 ? -8.493 12.209 10.383 1.00 39.06 98 ILE A C 1
ATOM 749 O O . ILE A 1 98 ? -7.471 12.011 11.038 1.00 39.06 98 ILE A O 1
ATOM 753 N N . SER A 1 99 ? -9.654 12.521 10.955 1.00 36.97 99 SER A N 1
ATOM 754 C CA . SER A 1 99 ? -9.905 12.326 12.380 1.00 36.97 99 SER A CA 1
ATOM 755 C C . SER A 1 99 ? -10.155 10.841 12.625 1.00 36.97 99 SER A C 1
ATOM 757 O O . SER A 1 99 ? -11.216 10.320 12.293 1.00 36.97 99 SER A O 1
ATOM 759 N N . PHE A 1 100 ? -9.182 10.146 13.206 1.00 38.16 100 PHE A N 1
ATOM 760 C CA . PHE A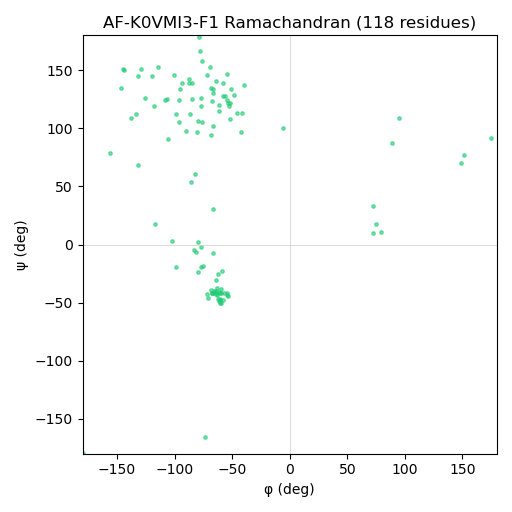 1 100 ? -9.435 8.842 13.806 1.00 38.16 100 PHE A CA 1
ATOM 761 C C . PHE A 1 100 ? -10.063 9.083 15.182 1.00 38.16 100 PHE A C 1
ATOM 763 O O . PHE A 1 100 ? -9.371 9.498 16.114 1.00 38.16 100 PHE A O 1
ATOM 770 N N . GLU A 1 101 ? -11.368 8.840 15.341 1.00 38.03 101 GLU A N 1
ATOM 771 C CA . GLU A 1 101 ? -11.880 8.583 16.689 1.00 38.03 101 GLU A CA 1
ATOM 772 C C . GLU A 1 101 ? -11.117 7.383 17.256 1.00 38.03 101 GLU A C 1
ATOM 774 O O . GLU A 1 101 ? -10.846 6.415 16.540 1.00 38.03 101 GLU A O 1
ATOM 779 N N . LYS A 1 102 ? -10.739 7.445 18.540 1.00 37.25 102 LYS A N 1
ATOM 780 C CA . LYS A 1 102 ? -10.129 6.305 19.230 1.00 37.25 102 LYS A CA 1
ATOM 781 C C . LYS A 1 102 ? -11.024 5.085 19.026 1.00 37.25 102 LYS A C 1
ATOM 783 O O . LYS A 1 102 ? -12.086 4.989 19.640 1.00 37.25 102 LYS A O 1
ATOM 788 N N . ALA A 1 103 ? -10.574 4.140 18.204 1.00 37.94 103 ALA A N 1
ATOM 789 C CA . ALA A 1 103 ? -11.193 2.832 18.142 1.00 37.94 103 ALA A CA 1
ATOM 790 C C . ALA A 1 103 ? -11.205 2.260 19.567 1.00 37.94 103 ALA A C 1
ATOM 792 O O . ALA A 1 103 ? -10.167 2.170 20.222 1.00 37.94 103 ALA A O 1
ATOM 793 N N . LYS A 1 104 ? -12.391 1.893 20.065 1.00 40.41 104 LYS A N 1
ATOM 794 C CA . LYS A 1 104 ? -12.542 1.133 21.319 1.00 40.41 104 LYS A CA 1
ATOM 795 C C . LYS A 1 104 ? -11.982 -0.291 21.209 1.00 40.41 104 LYS A C 1
ATOM 797 O O . LYS A 1 104 ? -11.917 -0.996 22.212 1.00 40.41 104 LYS A O 1
ATOM 802 N N . THR A 1 105 ? -11.583 -0.716 20.014 1.00 40.25 105 THR A N 1
ATOM 803 C CA . THR A 1 105 ? -10.958 -2.011 19.761 1.00 40.25 105 THR A CA 1
ATOM 804 C C . THR A 1 105 ? -9.494 -1.967 20.203 1.00 40.25 105 THR A C 1
ATOM 806 O O . THR A 1 105 ? -8.754 -1.095 19.740 1.00 40.25 105 THR A O 1
ATOM 809 N N . PRO A 1 106 ? -9.028 -2.897 21.055 1.00 40.62 106 PRO A N 1
ATOM 810 C CA . PRO A 1 106 ? -7.606 -3.060 21.280 1.00 40.62 106 PRO A CA 1
ATOM 811 C C . PRO A 1 106 ? -7.014 -3.623 19.987 1.00 40.62 106 PRO A C 1
ATOM 813 O O . PRO A 1 106 ? -7.012 -4.832 19.767 1.00 40.62 106 PRO A O 1
ATOM 816 N N . ALA A 1 107 ? -6.503 -2.753 19.113 1.00 50.41 107 ALA A N 1
ATOM 817 C CA . ALA A 1 107 ? -5.463 -3.189 18.192 1.00 50.41 107 ALA A CA 1
ATOM 818 C C . ALA A 1 107 ? -4.395 -3.877 19.054 1.00 50.41 107 ALA A C 1
ATOM 820 O O . ALA A 1 107 ? -4.067 -3.361 20.130 1.00 50.41 107 ALA A O 1
ATOM 821 N N . ARG A 1 108 ? -3.910 -5.058 18.638 1.00 53.12 108 ARG A N 1
ATOM 822 C CA . ARG A 1 108 ? -2.781 -5.719 19.310 1.00 53.12 108 ARG A CA 1
ATOM 823 C C . ARG A 1 108 ? -1.720 -4.650 19.540 1.00 53.12 108 ARG A C 1
ATOM 825 O O . ARG A 1 108 ? -1.255 -4.042 18.579 1.00 53.12 108 ARG A O 1
ATOM 832 N N . GLN A 1 109 ? -1.485 -4.342 20.814 1.00 51.50 109 GLN A N 1
ATOM 833 C CA . GLN A 1 109 ? -0.744 -3.154 21.208 1.00 51.50 109 GLN A CA 1
ATOM 834 C C . GLN A 1 109 ? 0.620 -3.188 20.524 1.00 51.50 109 GLN A C 1
ATOM 836 O O . GLN A 1 109 ? 1.325 -4.195 20.604 1.00 51.50 109 GLN A O 1
ATOM 841 N N . ALA A 1 110 ? 0.964 -2.096 19.841 1.00 52.75 110 ALA A N 1
ATOM 842 C CA . ALA A 1 110 ? 2.345 -1.842 19.470 1.00 52.75 110 ALA A CA 1
ATOM 843 C C . ALA A 1 110 ? 3.201 -1.902 20.750 1.00 52.75 110 ALA A C 1
ATOM 845 O O . ALA A 1 110 ? 2.698 -1.541 21.823 1.00 52.75 110 ALA A O 1
ATOM 846 N N . PRO A 1 111 ? 4.455 -2.371 20.673 1.00 45.03 111 PRO A N 1
ATOM 847 C CA . PRO A 1 111 ? 5.321 -2.435 21.839 1.00 45.03 111 PRO A CA 1
ATOM 848 C C . PRO A 1 111 ? 5.377 -1.057 22.507 1.00 45.03 111 PRO A C 1
ATOM 850 O O . PRO A 1 111 ? 5.732 -0.057 21.886 1.00 45.03 111 PRO A O 1
ATOM 853 N N . THR A 1 112 ? 4.991 -0.990 23.782 1.00 53.03 112 THR A N 1
ATOM 854 C CA . THR A 1 112 ? 5.205 0.205 24.600 1.00 53.03 112 THR A CA 1
ATOM 855 C C . THR A 1 112 ? 6.704 0.436 24.669 1.00 53.03 112 THR A C 1
ATOM 857 O O . THR A 1 112 ? 7.414 -0.459 25.127 1.00 53.03 112 THR A O 1
ATOM 860 N N . HIS A 1 113 ? 7.168 1.596 24.196 1.00 54.84 113 HIS A N 1
ATOM 861 C CA . HIS A 1 113 ? 8.574 1.990 24.155 1.00 54.84 113 HIS A CA 1
ATOM 862 C C . HIS A 1 113 ? 9.310 1.615 25.453 1.00 54.84 113 HIS A C 1
ATOM 864 O O . HIS A 1 113 ? 9.268 2.345 26.442 1.00 54.84 113 HIS A O 1
ATOM 870 N N . SER A 1 114 ? 10.005 0.478 25.452 1.00 42.34 114 SER A N 1
ATOM 871 C CA . SER A 1 114 ? 11.115 0.257 26.365 1.00 42.34 114 SER A CA 1
ATOM 872 C C . SER A 1 114 ? 12.316 0.835 25.649 1.00 42.34 114 SER A C 1
ATOM 874 O O . SER A 1 114 ? 12.694 0.332 24.593 1.00 42.34 114 SER A O 1
ATOM 876 N N . ALA A 1 115 ? 12.854 1.926 26.192 1.00 43.34 115 ALA A N 1
ATOM 877 C CA . ALA A 1 115 ? 14.086 2.542 25.730 1.00 43.34 115 ALA A CA 1
ATOM 878 C C . ALA A 1 115 ? 15.105 1.441 25.413 1.00 43.34 115 ALA A C 1
ATOM 880 O O . ALA A 1 115 ? 15.517 0.696 26.307 1.00 43.34 115 ALA A O 1
ATOM 881 N N . VAL A 1 116 ? 15.460 1.296 24.134 1.00 39.69 116 VAL A N 1
ATOM 882 C CA . VAL A 1 116 ? 16.573 0.438 23.744 1.00 39.69 116 VAL A CA 1
ATOM 883 C C . VAL A 1 116 ? 17.802 1.113 24.323 1.00 39.69 116 VAL A C 1
ATOM 885 O O . VAL A 1 116 ? 18.255 2.150 23.838 1.00 39.69 116 VAL A O 1
ATOM 888 N N . ALA A 1 117 ? 18.268 0.560 25.441 1.00 37.09 117 ALA A N 1
ATOM 889 C CA . ALA A 1 117 ? 19.521 0.928 26.052 1.00 37.09 117 ALA A CA 1
ATOM 890 C C . ALA A 1 117 ? 20.600 0.855 24.973 1.00 37.09 117 ALA A C 1
ATOM 892 O O . ALA A 1 117 ? 20.812 -0.193 24.360 1.00 37.09 117 ALA A O 1
ATOM 893 N N . HIS A 1 118 ? 21.272 1.981 24.746 1.00 40.44 118 HIS A N 1
ATOM 894 C CA . 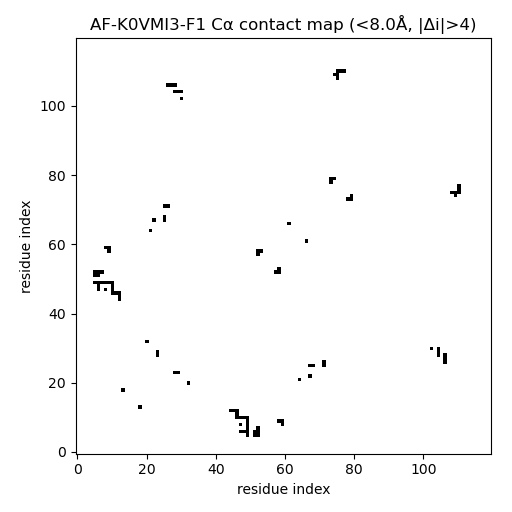HIS A 1 118 ? 22.561 1.981 24.080 1.00 40.44 118 HIS A CA 1
ATOM 895 C C . HIS A 1 118 ? 23.446 0.925 24.743 1.00 40.44 118 HIS A C 1
ATOM 897 O O . HIS A 1 118 ? 23.582 0.888 25.969 1.00 40.44 118 HIS A O 1
ATOM 903 N N . HIS A 1 119 ? 24.021 0.053 23.928 1.00 28.86 119 HIS A N 1
ATOM 904 C CA . HIS A 1 119 ? 25.141 -0.784 24.320 1.00 28.86 119 HIS A CA 1
ATOM 905 C C . HIS A 1 119 ? 26.256 -0.645 23.276 1.00 28.86 119 HIS A C 1
ATOM 907 O O . HIS A 1 119 ? 25.960 -0.271 22.139 1.00 28.86 119 HIS A O 1
ATOM 913 N N . PRO A 1 120 ? 27.507 -0.824 23.728 1.00 38.12 120 PRO A N 1
ATOM 914 C CA . PRO A 1 120 ? 28.661 0.024 23.412 1.00 38.12 120 PRO A CA 1
ATOM 915 C C . PRO A 1 120 ? 29.301 -0.205 22.043 1.00 38.12 120 PRO A C 1
ATOM 917 O O . PRO A 1 120 ? 29.175 -1.3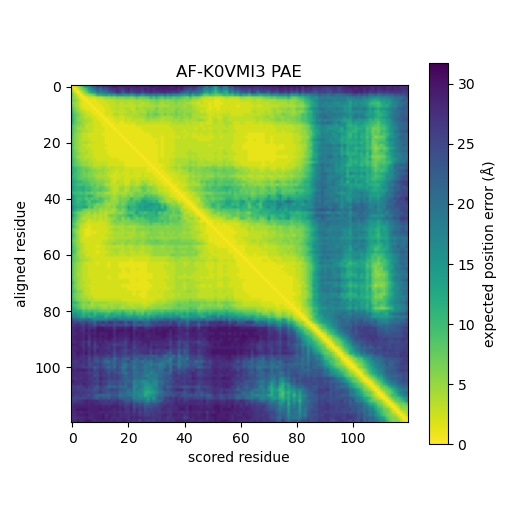23 21.497 1.00 38.12 120 PRO A O 1
#

pLDDT: mean 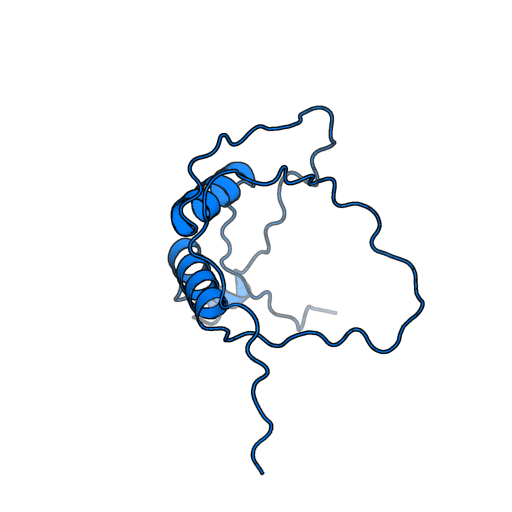76.07, std 23.28, range [28.86, 98.12]

Sequence (120 aa):
SAESHVNVGSGEDISILELTRLVSKIVGFEGEITRDLSKPDGTPRKLLSVDKLHALGWSPKIDLKEGVADAYRSFLEGHYLERNNETGSGDLISQSDISFEKAKTPARQAPTHSAVAHHP

Radius of gyration: 19.25 Å; Cα contacts (8 Å, |Δi|>4): 54; chains: 1; bounding box: 47×36×51 Å

Mean predicted aligned error: 12.76 Å

Foldseek 3Di:
DDDPDADDDQQDDDDPVVVVVLLCVLQVPPDDDDDDPVDDDDDPDDGDDRVVVVVVVDHDPADPSRVSNVVVVCQLVVVDDDDDPPDDDDDDDDDDPDDDDPRPDPRPDRPDDPDPDDDD

Solvent-accessible surface area (backbone atoms only — not comparable to full-atom values): 8614 Å² total; per-residue (Å²): 140,79,83,86,76,76,56,86,71,81,64,74,87,77,55,70,69,59,50,50,53,52,50,33,62,68,64,64,58,86,74,84,90,81,82,72,80,89,55,84,80,74,80,95,72,87,82,61,78,28,64,74,35,46,74,71,72,50,74,76,88,68,53,73,68,58,49,52,46,51,52,51,49,33,55,54,72,61,69,67,83,83,81,76,90,78,86,75,94,68,91,85,84,83,87,79,93,74,82,76,73,83,67,89,62,83,51,80,74,58,71,76,85,68,81,80,72,87,75,136

Secondary structure (DSSP, 8-state):
--------S-S----HHHHHHHHHHHHT--S-----TTSPP--S--PPP-HHHHHTT---SS-HHHHHHHHHHHHHTT-S------S----------------SS---PPPP--------